Protein AF-A0A3D0NXT9-F1 (afdb_monomer)

Nearest PDB structures (foldseek):
  1kh2-assembly1_C  TM=9.654E-01  e=1.096E-12  Thermus thermophilus
  1kh1-assembly1_A  TM=9.609E-01  e=1.250E-12  Thermus thermophilus
  7k5z-assembly1_D  TM=9.742E-01  e=1.004E-10  Legionella pneumophila subsp. pneumophila str. Philadelphia 1
  7k5z-assembly1_A  TM=9.743E-01  e=1.393E-10  Legionella pneumophila subsp. pneumophila str. Philadelphia 1
  7k5z-assembly1_C  TM=9.680E-01  e=2.510E-10  Legionella pneumophila subsp. pneumophila str. Philadelphia 1

Sequence (107 aa):
LARPVIAKRQIEIAQKEGADAVAHGATGKGNDQVRFELTYYALQPDIKVIAPWRHWDFKGRADLMAYCEKHGIPVTASAEKPYSTDRNLMHISYEGGILEDPWAAPP

Foldseek 3Di:
DVLLVVLVVQLVVCVVVVHQADEDADAPVDPSVVSNVVSNCVVPVNRHYDHVNVPDPDPDDVSVVVVCVVVVNDDPDDPPDQWDWDDDPVDIDTDDHPNVDPPDDDD

Radius of gyration: 16.45 Å; Cα contacts (8 Å, |Δi|>4): 97; chains: 1; bounding box: 41×29×35 Å

Mean predicted aligned error: 4.39 Å

Structure (mmCIF, N/CA/C/O backbone):
data_AF-A0A3D0NXT9-F1
#
_entry.id   AF-A0A3D0NXT9-F1
#
loop_
_atom_site.group_PDB
_atom_site.id
_atom_site.type_symbol
_atom_site.label_atom_id
_atom_site.label_alt_id
_atom_site.label_comp_id
_atom_site.label_asym_id
_atom_site.label_entity_id
_atom_site.label_seq_id
_atom_site.pdbx_PDB_ins_code
_atom_site.Cartn_x
_atom_site.Cartn_y
_atom_site.Cartn_z
_atom_site.occupancy
_atom_site.B_iso_or_equiv
_atom_site.auth_seq_id
_atom_site.auth_comp_id
_atom_site.auth_asym_id
_atom_site.auth_atom_id
_atom_site.pdbx_PDB_model_num
ATOM 1 N N . LEU A 1 1 ? 8.811 -1.941 7.618 1.00 88.06 1 LEU 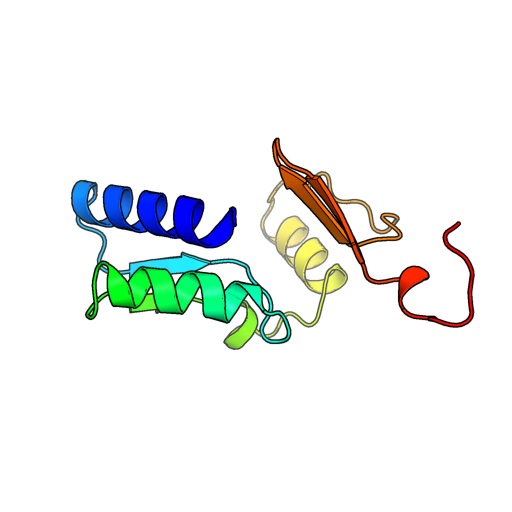A N 1
ATOM 2 C CA . LEU A 1 1 ? 8.712 -1.088 8.829 1.00 88.06 1 LEU A CA 1
ATOM 3 C C . LEU A 1 1 ? 7.741 0.081 8.661 1.00 88.06 1 LEU A C 1
ATOM 5 O O . LEU A 1 1 ? 6.913 0.268 9.536 1.00 88.06 1 LEU A O 1
ATOM 9 N N . ALA A 1 2 ? 7.784 0.835 7.556 1.00 96.19 2 ALA A N 1
ATOM 10 C CA . ALA A 1 2 ? 6.913 2.004 7.380 1.00 96.19 2 ALA A CA 1
ATOM 11 C C . ALA A 1 2 ? 5.405 1.680 7.300 1.00 96.19 2 ALA A C 1
ATOM 13 O O . ALA A 1 2 ? 4.590 2.436 7.817 1.00 96.19 2 ALA A O 1
ATOM 14 N N . ARG A 1 3 ? 5.024 0.548 6.688 1.00 97.62 3 ARG A N 1
ATOM 15 C CA . ARG A 1 3 ? 3.613 0.224 6.389 1.00 97.62 3 ARG A CA 1
ATOM 16 C C . ARG A 1 3 ? 2.724 0.159 7.640 1.00 97.62 3 ARG A C 1
ATOM 18 O O . ARG A 1 3 ? 1.720 0.861 7.641 1.00 97.62 3 ARG A O 1
ATOM 25 N N . PRO A 1 4 ? 3.101 -0.544 8.727 1.00 98.00 4 PRO A N 1
ATOM 26 C CA . PRO A 1 4 ? 2.333 -0.492 9.972 1.00 98.00 4 PRO A CA 1
ATOM 27 C C . PRO A 1 4 ? 2.181 0.916 10.569 1.00 98.00 4 PRO A C 1
ATOM 29 O O . PRO A 1 4 ? 1.139 1.236 11.130 1.00 98.00 4 PRO A O 1
ATOM 32 N N . VAL A 1 5 ? 3.187 1.787 10.420 1.00 98.00 5 VAL A N 1
ATOM 33 C CA . VAL A 1 5 ? 3.120 3.176 10.914 1.00 98.00 5 VAL A CA 1
ATOM 34 C C . VAL A 1 5 ? 2.112 3.995 10.105 1.00 98.00 5 VAL A C 1
ATOM 36 O O . VAL A 1 5 ? 1.289 4.703 10.684 1.00 98.00 5 VAL A O 1
ATOM 39 N N . ILE A 1 6 ? 2.134 3.861 8.774 1.00 98.25 6 ILE A N 1
ATOM 40 C CA . ILE A 1 6 ? 1.156 4.501 7.882 1.00 98.25 6 ILE A CA 1
ATOM 41 C C . ILE A 1 6 ? -0.249 3.971 8.189 1.00 98.25 6 ILE A C 1
ATOM 43 O O . ILE A 1 6 ? -1.172 4.759 8.382 1.00 98.25 6 ILE A O 1
ATOM 47 N N . ALA A 1 7 ? -0.394 2.649 8.302 1.00 98.50 7 ALA A N 1
ATOM 48 C CA . ALA A 1 7 ? -1.666 1.994 8.567 1.00 98.50 7 ALA A CA 1
ATOM 49 C C . ALA A 1 7 ? -2.286 2.455 9.892 1.00 98.50 7 ALA A C 1
ATOM 51 O O . ALA A 1 7 ? -3.456 2.831 9.936 1.00 98.50 7 ALA A O 1
ATOM 52 N N . LYS A 1 8 ? -1.475 2.509 10.958 1.00 98.62 8 LYS A N 1
ATOM 53 C CA . LYS A 1 8 ? -1.891 3.039 12.258 1.00 98.62 8 LYS A CA 1
ATOM 54 C C . LYS A 1 8 ? -2.422 4.459 12.134 1.00 98.62 8 LYS A C 1
ATOM 56 O O . LYS A 1 8 ? -3.499 4.755 12.641 1.00 98.62 8 LYS A O 1
ATOM 61 N N . ARG A 1 9 ? -1.698 5.328 11.423 1.00 98.56 9 ARG A N 1
ATOM 62 C CA . ARG A 1 9 ? -2.124 6.717 11.258 1.00 98.56 9 ARG A CA 1
ATOM 63 C C . ARG A 1 9 ? -3.423 6.840 10.459 1.00 98.56 9 ARG A C 1
ATOM 65 O O . ARG A 1 9 ? -4.241 7.693 10.783 1.00 98.56 9 ARG A O 1
ATOM 72 N N . GLN A 1 10 ? -3.629 5.998 9.449 1.00 98.44 10 GLN A N 1
ATOM 73 C CA . GLN A 1 10 ? -4.887 5.971 8.700 1.00 98.44 10 GLN A CA 1
ATOM 74 C C . GLN A 1 10 ? -6.070 5.560 9.582 1.00 98.44 10 GLN A C 1
ATOM 76 O O . GLN A 1 10 ? -7.102 6.213 9.507 1.00 98.44 10 GLN A O 1
ATOM 81 N N . ILE A 1 11 ? -5.913 4.556 10.453 1.00 98.62 11 ILE A N 1
ATOM 82 C CA . ILE A 1 11 ? -6.964 4.154 11.405 1.00 98.62 11 ILE A CA 1
ATOM 83 C C . ILE A 1 11 ? -7.259 5.268 12.412 1.00 98.62 11 ILE A C 1
ATOM 85 O O . ILE A 1 11 ? -8.418 5.608 12.624 1.00 98.62 11 ILE A O 1
ATOM 89 N N . GLU A 1 12 ? -6.226 5.901 12.978 1.00 98.69 12 GLU A N 1
ATOM 90 C CA . GLU A 1 12 ? -6.409 7.041 13.887 1.00 98.69 12 GLU A CA 1
ATOM 91 C C . GLU A 1 12 ? -7.196 8.189 13.240 1.00 98.69 12 GLU A C 1
ATOM 93 O O . GLU A 1 12 ? -7.967 8.865 13.917 1.00 98.69 12 GLU A O 1
ATOM 98 N N . ILE A 1 13 ? -6.976 8.450 11.947 1.00 98.56 13 ILE A N 1
ATOM 99 C CA . ILE A 1 13 ? -7.713 9.478 11.205 1.00 98.56 13 ILE A CA 1
ATOM 100 C C . ILE A 1 13 ? -9.131 8.992 10.900 1.00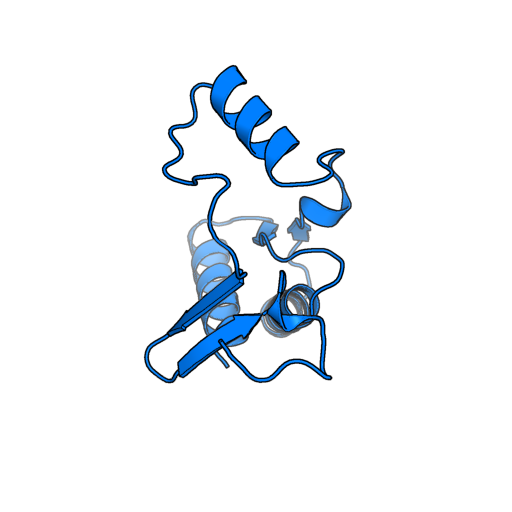 98.56 13 ILE A C 1
ATOM 102 O O . ILE A 1 13 ? -10.072 9.730 11.156 1.00 98.56 13 ILE A O 1
ATOM 106 N N . ALA A 1 14 ? -9.305 7.752 10.438 1.00 98.44 14 ALA A N 1
ATOM 107 C CA . ALA A 1 14 ? -10.623 7.180 10.167 1.00 98.44 14 ALA A CA 1
ATOM 108 C C . ALA A 1 14 ? -11.549 7.274 11.390 1.00 98.4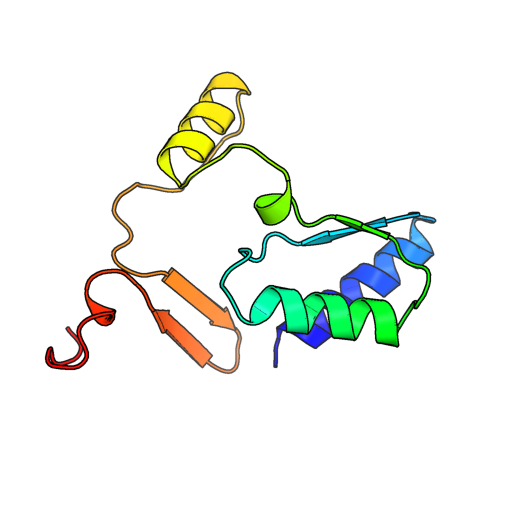4 14 ALA A C 1
ATOM 110 O O . ALA A 1 14 ? -12.688 7.710 11.268 1.00 98.44 14 ALA A O 1
ATOM 111 N N . GLN A 1 15 ? -11.036 6.973 12.584 1.00 98.06 15 GLN A N 1
ATOM 112 C CA . GLN A 1 15 ? -11.786 7.099 13.837 1.00 98.06 15 GLN A CA 1
ATOM 113 C C . GLN A 1 15 ? -12.172 8.548 14.160 1.00 98.06 15 GLN A C 1
ATOM 115 O O . GLN A 1 15 ? -13.274 8.792 14.642 1.00 98.06 15 GLN A O 1
ATOM 120 N N . LYS A 1 16 ? -11.285 9.514 13.890 1.00 98.50 16 LYS A N 1
ATOM 121 C CA . LYS A 1 16 ? -11.553 10.943 14.127 1.00 98.50 16 LYS A CA 1
ATOM 122 C C . LYS A 1 16 ? -12.588 11.514 13.169 1.00 98.50 16 LYS A C 1
ATOM 124 O O . LYS A 1 16 ? -13.406 12.323 13.586 1.00 98.50 16 LYS A O 1
ATOM 129 N N . GLU A 1 17 ? -12.540 11.085 11.915 1.00 98.31 17 GLU A N 1
ATOM 130 C CA . GLU A 1 17 ? -13.456 11.533 10.865 1.00 98.31 17 GLU A CA 1
ATOM 131 C C . GLU A 1 17 ? -14.780 10.749 10.865 1.00 98.31 17 GLU A C 1
ATOM 133 O O . GLU A 1 17 ? -15.686 11.071 10.101 1.00 98.31 17 GLU A O 1
ATOM 138 N N . GLY A 1 18 ? -14.909 9.707 11.697 1.00 97.62 18 GLY A N 1
ATOM 139 C CA . GLY A 1 18 ? -16.075 8.821 11.693 1.00 97.62 18 GLY A CA 1
ATOM 140 C C . GLY A 1 18 ? -16.206 7.999 10.407 1.00 97.62 18 GLY A C 1
ATOM 141 O O . GLY A 1 18 ? -17.318 7.662 10.006 1.00 97.62 18 GLY A O 1
ATOM 142 N N . ALA A 1 19 ? -15.088 7.699 9.744 1.00 98.12 19 ALA A N 1
ATOM 143 C CA . ALA A 1 19 ? -15.065 6.913 8.520 1.00 98.12 19 ALA A CA 1
ATOM 144 C C . ALA A 1 19 ? -15.357 5.430 8.796 1.00 98.12 19 ALA A C 1
ATOM 146 O O . ALA A 1 19 ? -14.854 4.829 9.747 1.00 98.12 19 ALA A O 1
ATOM 147 N N . ASP A 1 20 ? -16.134 4.826 7.906 1.00 97.94 20 ASP A N 1
ATOM 148 C CA . ASP A 1 20 ? -16.538 3.419 7.907 1.00 97.94 20 ASP A CA 1
ATOM 149 C C . ASP A 1 20 ? -15.548 2.508 7.159 1.00 97.94 20 ASP A C 1
ATOM 151 O O . ASP A 1 20 ? -15.603 1.280 7.278 1.00 97.94 20 ASP A O 1
ATOM 155 N N . ALA A 1 21 ? -14.623 3.099 6.399 1.00 98.19 21 ALA A N 1
ATOM 156 C CA . ALA A 1 21 ? -13.639 2.377 5.607 1.00 98.19 21 ALA A CA 1
ATOM 157 C C . ALA A 1 21 ? -12.279 3.087 5.529 1.00 98.19 21 ALA A C 1
ATOM 159 O O . ALA A 1 21 ? -12.173 4.310 5.621 1.00 98.19 21 ALA A O 1
ATOM 160 N N . VAL A 1 22 ? -11.234 2.303 5.259 1.00 98.25 22 VAL A N 1
ATOM 161 C CA . VAL A 1 22 ? -9.905 2.783 4.850 1.00 98.25 22 VAL A CA 1
ATOM 162 C C . VAL A 1 22 ? -9.522 2.195 3.496 1.00 98.25 22 VAL A C 1
ATOM 164 O O . VAL A 1 22 ? -9.950 1.098 3.137 1.00 98.25 22 VAL A O 1
ATOM 167 N N . ALA A 1 23 ? -8.691 2.910 2.735 1.00 97.88 23 ALA A N 1
ATOM 168 C CA . ALA A 1 23 ? -8.203 2.447 1.440 1.00 97.88 23 AL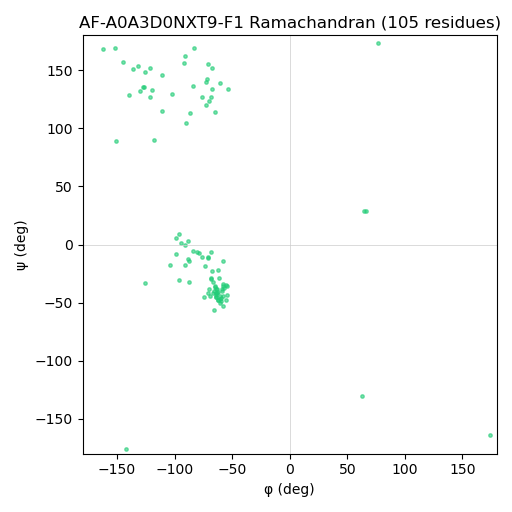A A CA 1
ATOM 169 C C . ALA A 1 23 ? -6.671 2.465 1.352 1.00 97.88 23 ALA A C 1
ATOM 171 O O . ALA A 1 23 ? -6.012 3.339 1.924 1.00 97.88 23 ALA A O 1
ATOM 172 N N . HIS A 1 24 ? -6.102 1.527 0.588 1.00 97.31 24 HIS A N 1
ATOM 173 C CA . HIS A 1 24 ? -4.676 1.514 0.253 1.00 97.31 24 HIS A CA 1
ATOM 174 C C . HIS A 1 24 ? -4.430 1.204 -1.228 1.00 97.31 24 HIS A C 1
ATOM 176 O O . HIS A 1 24 ? -5.177 0.473 -1.874 1.00 97.31 24 HIS A O 1
ATOM 182 N N . GLY A 1 25 ? -3.326 1.736 -1.759 1.00 94.56 25 GLY A N 1
ATOM 183 C CA . GLY A 1 25 ? -2.916 1.574 -3.159 1.00 94.56 25 GLY A CA 1
ATOM 184 C C . GLY A 1 25 ? -1.907 0.451 -3.421 1.00 94.56 25 GLY A C 1
ATOM 185 O O . GLY A 1 25 ? -1.363 0.393 -4.519 1.00 94.56 25 GLY A O 1
ATOM 186 N N . ALA A 1 26 ? -1.604 -0.406 -2.438 1.00 93.94 26 ALA A N 1
ATOM 187 C CA . ALA A 1 26 ? -0.717 -1.555 -2.653 1.00 93.94 26 ALA A CA 1
ATOM 188 C C . ALA A 1 26 ? -1.284 -2.522 -3.711 1.00 93.94 26 ALA A C 1
ATOM 190 O O . ALA A 1 26 ? -2.487 -2.789 -3.733 1.00 93.94 26 ALA A O 1
ATOM 191 N N . THR A 1 27 ? -0.416 -3.045 -4.580 1.00 89.31 27 THR A N 1
ATOM 192 C CA . THR A 1 27 ? -0.806 -3.979 -5.644 1.00 89.31 27 THR A CA 1
ATOM 193 C C . THR A 1 27 ? -1.183 -5.348 -5.073 1.00 89.31 27 THR A C 1
ATOM 195 O O . THR A 1 27 ? -0.678 -5.761 -4.028 1.00 89.31 27 THR A O 1
ATOM 198 N N . GLY A 1 28 ? -2.015 -6.100 -5.803 1.00 84.00 28 GLY A N 1
ATOM 199 C CA . GLY A 1 28 ? -2.454 -7.444 -5.403 1.00 84.00 28 GLY A CA 1
ATOM 200 C C . GLY A 1 28 ? -1.363 -8.525 -5.408 1.00 84.00 28 GLY A C 1
ATOM 201 O O . GLY A 1 28 ? -1.614 -9.638 -4.957 1.00 84.00 28 GLY A O 1
ATOM 202 N N . LYS A 1 29 ? -0.153 -8.220 -5.894 1.00 83.62 29 LYS A N 1
ATOM 203 C CA . LYS A 1 29 ? 0.982 -9.162 -5.951 1.00 83.62 29 LYS A CA 1
ATOM 204 C C . LYS A 1 29 ? 2.041 -8.903 -4.874 1.00 83.62 29 LYS A C 1
ATOM 206 O O . LYS A 1 29 ? 2.873 -9.766 -4.624 1.00 83.62 29 LYS A O 1
ATOM 211 N N . GLY A 1 30 ? 2.038 -7.718 -4.261 1.00 84.38 30 GLY A N 1
ATOM 212 C CA . GLY A 1 30 ? 3.083 -7.290 -3.334 1.00 84.38 30 GLY A CA 1
ATOM 213 C C . GLY A 1 30 ? 2.797 -7.641 -1.875 1.00 84.38 30 GLY A C 1
ATOM 214 O O . GLY A 1 30 ? 1.653 -7.843 -1.468 1.00 84.38 30 GLY A O 1
ATOM 215 N N . ASN A 1 31 ? 3.851 -7.621 -1.057 1.00 94.31 31 ASN A N 1
ATOM 216 C CA . ASN A 1 31 ? 3.768 -7.843 0.393 1.00 94.31 31 ASN A CA 1
ATOM 217 C C . ASN A 1 31 ? 3.036 -6.714 1.141 1.00 94.31 31 ASN A C 1
ATOM 219 O O . ASN A 1 31 ? 2.555 -6.904 2.258 1.00 94.31 31 ASN A O 1
ATOM 223 N N . ASP A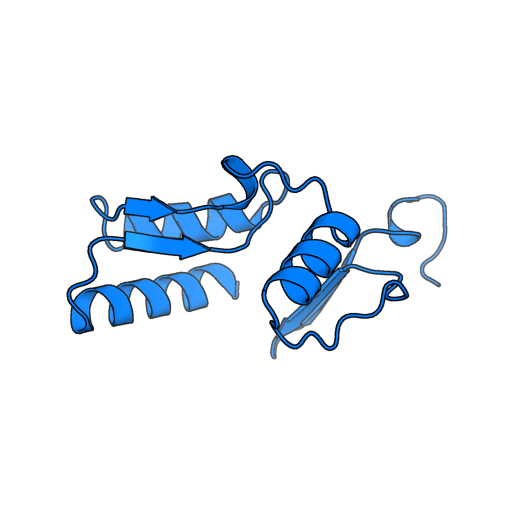 1 32 ? 2.978 -5.519 0.554 1.00 96.06 32 ASP A N 1
ATOM 224 C CA . ASP A 1 32 ? 2.460 -4.335 1.233 1.00 96.06 32 ASP A CA 1
ATOM 225 C C . ASP A 1 32 ? 0.967 -4.405 1.537 1.00 96.06 32 ASP A C 1
ATOM 227 O O . ASP A 1 32 ? 0.568 -3.921 2.592 1.00 96.06 32 ASP A O 1
ATOM 231 N N . GLN A 1 33 ? 0.163 -5.067 0.698 1.00 95.88 33 GLN A N 1
ATOM 232 C CA . GLN A 1 33 ? -1.265 -5.262 0.980 1.00 95.88 33 GLN A CA 1
ATOM 233 C C . GLN A 1 33 ? -1.470 -6.001 2.313 1.00 95.88 33 GLN A C 1
ATOM 235 O O . GLN A 1 33 ? -2.223 -5.548 3.167 1.00 95.88 33 GLN A O 1
ATOM 240 N N . VAL A 1 34 ? -0.691 -7.065 2.552 1.00 96.88 34 VAL A N 1
ATOM 241 C CA . VAL A 1 34 ? -0.773 -7.868 3.778 1.00 96.88 34 VAL A CA 1
ATOM 242 C C . VAL A 1 34 ? -0.336 -7.038 4.978 1.00 96.88 34 VAL A C 1
ATOM 244 O O . VAL A 1 34 ? -0.974 -7.073 6.024 1.00 96.88 34 VAL A O 1
ATOM 247 N N . ARG A 1 35 ? 0.735 -6.249 4.830 1.00 98.06 35 ARG A N 1
ATOM 248 C CA . ARG A 1 35 ? 1.252 -5.392 5.908 1.00 98.06 35 ARG A CA 1
ATOM 249 C C . ARG A 1 35 ? 0.238 -4.322 6.317 1.00 98.06 35 ARG A C 1
ATOM 251 O O . ARG A 1 35 ? 0.101 -4.065 7.512 1.00 98.06 35 ARG A O 1
ATOM 258 N N . PHE A 1 36 ? -0.442 -3.703 5.351 1.00 98.31 36 PHE A N 1
ATOM 259 C CA . PHE A 1 36 ? -1.496 -2.723 5.615 1.00 98.31 36 PHE A CA 1
ATOM 260 C C . PHE A 1 36 ? -2.694 -3.382 6.291 1.00 98.31 36 PHE A C 1
ATOM 262 O O . PHE A 1 36 ? -3.043 -3.001 7.404 1.00 98.31 36 PHE A O 1
ATOM 269 N N . GLU A 1 37 ? -3.263 -4.407 5.664 1.00 97.62 37 GLU A N 1
ATOM 270 C CA . GLU A 1 37 ? -4.494 -5.051 6.122 1.00 97.62 37 GLU A CA 1
ATOM 271 C C . GLU A 1 37 ? -4.351 -5.727 7.476 1.00 97.62 37 GLU A C 1
ATOM 273 O O . GLU A 1 37 ? -5.188 -5.512 8.348 1.00 97.62 37 GLU A O 1
ATOM 278 N N . LEU A 1 38 ? -3.256 -6.454 7.711 1.00 98.19 38 LEU A N 1
ATOM 279 C CA . LEU A 1 38 ? -3.003 -7.051 9.020 1.00 98.19 38 LEU A CA 1
ATOM 280 C C . LEU A 1 38 ? -2.934 -5.978 10.112 1.00 98.19 38 LEU A C 1
ATOM 282 O O . LEU A 1 38 ? -3.444 -6.184 11.208 1.00 98.19 38 LEU A O 1
ATOM 286 N N . THR A 1 39 ? -2.341 -4.819 9.811 1.00 98.44 39 THR A N 1
ATOM 287 C CA . THR A 1 39 ? -2.283 -3.710 10.770 1.00 98.44 39 THR A CA 1
ATOM 288 C C . THR A 1 39 ? -3.650 -3.058 10.969 1.00 98.44 39 THR A C 1
ATOM 290 O O . THR A 1 39 ? -4.004 -2.753 12.104 1.00 98.44 39 THR A O 1
ATOM 293 N N . TYR A 1 40 ? -4.427 -2.853 9.902 1.00 98.62 40 TYR A N 1
ATOM 294 C CA . TYR A 1 40 ? -5.784 -2.314 10.007 1.00 98.62 40 TYR A CA 1
ATOM 295 C C . TYR A 1 40 ? -6.657 -3.195 10.891 1.00 98.62 40 TYR A C 1
ATOM 297 O O . TYR A 1 40 ? -7.193 -2.702 11.877 1.00 98.62 40 TYR A O 1
ATOM 305 N N . TYR A 1 41 ? -6.720 -4.497 10.605 1.00 98.50 41 TYR A N 1
ATOM 306 C CA . TYR A 1 41 ? -7.548 -5.430 11.367 1.00 98.50 41 TYR A CA 1
ATOM 307 C C . TYR A 1 41 ? -7.038 -5.641 12.796 1.00 98.50 41 TYR A C 1
ATOM 309 O O . TYR A 1 41 ? -7.836 -5.870 13.697 1.00 98.50 41 TYR A O 1
ATOM 317 N N . ALA A 1 42 ? -5.730 -5.509 13.045 1.00 98.44 42 ALA A N 1
ATOM 318 C CA . ALA A 1 42 ? -5.197 -5.533 14.407 1.00 98.44 42 ALA A CA 1
ATOM 319 C C . ALA A 1 42 ? -5.610 -4.304 15.241 1.00 98.44 42 ALA A C 1
ATOM 321 O O . ALA A 1 42 ? -5.701 -4.404 16.462 1.00 98.44 42 ALA A O 1
ATOM 322 N N . LEU A 1 43 ? -5.832 -3.147 14.608 1.00 98.31 43 LEU A N 1
ATOM 323 C CA . LEU A 1 43 ? -6.190 -1.897 15.292 1.00 98.31 43 LEU A CA 1
ATOM 324 C C . LEU A 1 43 ? -7.701 -1.638 15.327 1.00 98.31 43 LEU A C 1
ATOM 326 O O . LEU A 1 43 ? -8.188 -1.010 16.263 1.00 98.31 43 LEU A O 1
ATOM 330 N N . GLN A 1 44 ? -8.432 -2.100 14.314 1.00 98.06 44 GLN A N 1
ATOM 331 C CA . GLN A 1 44 ? -9.882 -1.994 14.202 1.00 98.06 44 GLN A CA 1
ATOM 332 C C . GLN A 1 44 ? -10.412 -3.181 13.374 1.00 98.06 44 GLN A C 1
ATOM 334 O O . GLN A 1 44 ? -10.511 -3.072 12.154 1.00 98.06 44 GLN A O 1
ATOM 339 N N . PRO A 1 45 ? -10.744 -4.318 14.013 1.00 97.62 45 PRO A N 1
ATOM 340 C CA . PRO A 1 45 ? -11.120 -5.556 13.319 1.00 97.62 45 PRO A CA 1
ATOM 341 C C . PRO A 1 45 ? -12.284 -5.412 12.333 1.00 97.62 45 PRO A C 1
ATOM 343 O O . PRO A 1 45 ? -12.269 -6.041 11.279 1.00 97.62 45 PRO A O 1
ATOM 346 N N . ASP A 1 46 ? -13.251 -4.549 12.650 1.00 97.25 46 ASP A N 1
ATOM 347 C CA . ASP A 1 46 ? -14.471 -4.363 11.856 1.00 97.25 46 ASP A CA 1
ATOM 348 C C . ASP A 1 46 ? -14.329 -3.309 10.742 1.00 97.25 46 ASP A C 1
ATOM 350 O O . ASP A 1 46 ? -15.305 -2.993 10.059 1.00 97.25 46 ASP A O 1
ATOM 354 N N . ILE A 1 47 ? -13.140 -2.717 10.553 1.00 98.12 47 ILE A N 1
ATOM 355 C CA . ILE A 1 47 ? -12.942 -1.698 9.515 1.00 98.12 47 ILE A CA 1
ATOM 356 C C . ILE A 1 47 ? -13.063 -2.318 8.122 1.00 98.12 47 ILE A C 1
ATOM 358 O O . ILE A 1 47 ? -12.447 -3.338 7.806 1.00 98.12 47 ILE A O 1
ATOM 362 N N . LYS A 1 48 ? -13.810 -1.664 7.232 1.00 98.12 48 LYS A N 1
ATOM 363 C CA . LYS A 1 48 ? -13.847 -2.063 5.827 1.00 98.12 48 LYS A CA 1
ATOM 364 C C . LYS A 1 48 ? -12.568 -1.608 5.126 1.00 98.12 48 LYS A C 1
ATOM 366 O O . LYS A 1 48 ? -12.239 -0.423 5.137 1.00 98.12 48 LYS A O 1
ATOM 371 N N . VAL A 1 49 ? -11.871 -2.528 4.460 1.00 97.75 49 VAL A N 1
ATOM 372 C CA . VAL A 1 49 ? -10.697 -2.190 3.643 1.00 97.75 49 VAL A CA 1
ATOM 373 C C . VAL A 1 49 ? -11.055 -2.179 2.160 1.00 97.75 49 VAL A C 1
ATOM 375 O O . VAL A 1 49 ? -11.623 -3.134 1.633 1.00 97.75 49 VAL A O 1
ATOM 378 N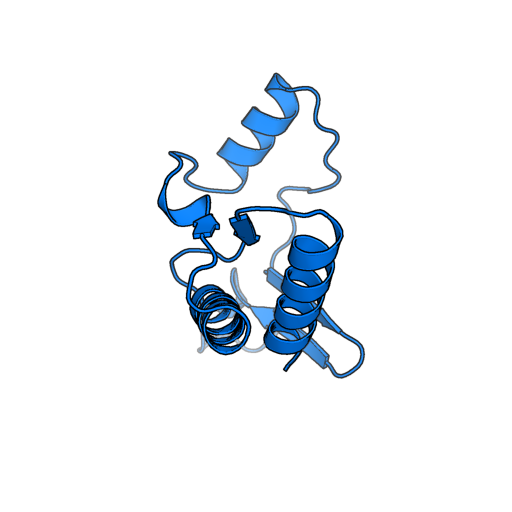 N . ILE A 1 50 ? -10.686 -1.100 1.471 1.00 97.31 50 ILE A N 1
ATOM 379 C CA . ILE A 1 50 ? -10.848 -0.938 0.025 1.00 97.31 50 ILE A CA 1
ATOM 380 C C . ILE A 1 50 ? -9.464 -0.958 -0.635 1.00 97.31 50 ILE A C 1
ATOM 382 O O . ILE A 1 50 ? -8.651 -0.054 -0.442 1.00 97.31 50 ILE A O 1
ATOM 386 N N . ALA A 1 51 ? -9.203 -1.975 -1.456 1.00 96.00 51 ALA A N 1
ATOM 387 C CA . ALA A 1 51 ? -7.958 -2.115 -2.213 1.00 96.00 51 ALA A CA 1
ATOM 388 C C . ALA A 1 51 ? -8.261 -2.100 -3.724 1.00 96.00 51 ALA A C 1
ATOM 390 O O . ALA A 1 51 ? -8.502 -3.161 -4.303 1.00 96.00 51 ALA A O 1
ATOM 391 N N . PRO A 1 52 ? -8.267 -0.926 -4.392 1.00 93.75 52 PRO A N 1
ATOM 392 C CA . PRO A 1 52 ? -8.730 -0.797 -5.779 1.00 93.75 52 PRO A CA 1
ATOM 393 C C . PRO A 1 52 ? -8.030 -1.739 -6.764 1.00 93.75 52 PRO A C 1
ATOM 395 O O . PRO A 1 52 ? -8.688 -2.309 -7.628 1.00 93.75 52 PRO A O 1
ATOM 398 N N . TRP A 1 53 ? -6.734 -2.003 -6.560 1.00 91.69 53 TRP A N 1
ATOM 399 C CA . TRP A 1 53 ? -5.940 -2.943 -7.361 1.00 91.69 53 TRP A CA 1
ATOM 400 C C . TRP A 1 53 ? -6.465 -4.383 -7.406 1.00 91.69 53 TRP A C 1
ATOM 402 O O . TRP A 1 53 ? -5.996 -5.155 -8.239 1.00 91.69 53 TRP A O 1
ATOM 412 N N . ARG A 1 54 ? -7.402 -4.759 -6.528 1.00 89.62 54 ARG A N 1
ATOM 413 C CA . ARG A 1 54 ? -8.071 -6.069 -6.546 1.00 89.62 54 ARG A CA 1
ATOM 414 C C . ARG A 1 54 ? -9.449 -6.059 -7.208 1.00 89.62 54 ARG A C 1
ATOM 416 O O . ARG A 1 54 ? -10.028 -7.127 -7.370 1.00 89.62 54 ARG A O 1
ATOM 423 N N . HIS A 1 55 ? -9.988 -4.889 -7.543 1.00 88.19 55 HIS A N 1
ATOM 424 C CA . HIS A 1 55 ? -11.385 -4.743 -7.959 1.00 88.19 55 HIS A CA 1
ATOM 425 C C . HIS A 1 55 ? -11.561 -4.052 -9.306 1.00 88.19 55 HIS A C 1
ATOM 427 O O . HIS A 1 55 ? -12.521 -4.349 -10.005 1.00 88.19 55 HIS A O 1
ATOM 433 N N . TRP A 1 56 ? -10.686 -3.108 -9.650 1.00 90.81 56 TRP A N 1
ATOM 434 C CA . TRP A 1 56 ? -10.816 -2.351 -10.890 1.00 90.81 56 TRP A CA 1
ATOM 435 C C . TRP A 1 56 ? -10.232 -3.087 -12.102 1.00 90.81 56 TRP A C 1
ATOM 437 O O . TRP A 1 56 ? -9.493 -4.062 -11.965 1.00 90.81 56 TRP A O 1
ATOM 447 N N . ASP A 1 57 ? -10.512 -2.565 -13.295 1.00 90.44 57 ASP A N 1
ATOM 448 C CA . ASP A 1 57 ? -10.077 -3.157 -14.565 1.00 90.44 57 ASP A CA 1
ATOM 449 C C . ASP A 1 57 ? -8.714 -2.642 -15.063 1.00 90.44 57 ASP A C 1
ATOM 451 O O . ASP A 1 57 ? -8.242 -3.064 -16.122 1.00 90.44 57 ASP A O 1
ATOM 455 N N . PHE A 1 58 ? -8.062 -1.728 -14.330 1.00 91.06 58 PHE A N 1
ATOM 456 C CA . PHE A 1 58 ? -6.779 -1.164 -14.757 1.00 91.06 58 PHE A CA 1
ATOM 457 C C . PHE A 1 58 ? -5.661 -2.206 -14.678 1.00 91.06 58 PHE A C 1
ATOM 459 O O . PHE A 1 58 ? -5.359 -2.756 -13.616 1.00 91.06 58 PHE A O 1
ATOM 466 N N . LYS A 1 59 ? -4.992 -2.429 -15.810 1.00 86.12 59 LYS A N 1
ATOM 467 C CA . LYS A 1 59 ? -3.932 -3.430 -15.982 1.00 86.12 59 LYS A CA 1
ATOM 468 C C . LYS A 1 59 ? -2.542 -2.881 -15.691 1.00 86.12 59 LYS A C 1
ATOM 470 O O . LYS A 1 59 ? -1.612 -3.657 -15.479 1.00 86.12 59 LYS A O 1
ATOM 475 N N . GLY A 1 60 ? -2.371 -1.561 -15.676 1.00 83.06 60 GLY A N 1
ATOM 476 C CA . GLY A 1 60 ? -1.071 -0.954 -15.417 1.00 83.06 60 GLY A CA 1
ATOM 477 C C . GLY A 1 60 ? -1.038 0.559 -15.580 1.00 83.06 60 GLY A C 1
ATOM 478 O O . GLY A 1 60 ? -2.064 1.233 -15.606 1.00 83.06 60 GLY A O 1
ATOM 479 N N . ARG A 1 61 ? 0.182 1.096 -15.690 1.00 81.81 61 ARG A N 1
ATOM 480 C CA . ARG A 1 61 ? 0.441 2.543 -15.733 1.00 81.81 61 ARG A CA 1
ATOM 481 C C . ARG A 1 61 ? -0.263 3.240 -16.901 1.00 81.81 61 ARG A C 1
ATOM 483 O O . ARG A 1 61 ? -0.776 4.328 -16.693 1.00 81.81 61 ARG A O 1
ATOM 490 N N . ALA A 1 62 ? -0.306 2.630 -18.087 1.00 84.69 62 ALA A N 1
ATOM 491 C CA . ALA A 1 62 ? -0.943 3.230 -19.262 1.00 84.69 62 ALA A CA 1
ATOM 492 C C . ALA A 1 62 ? -2.440 3.504 -19.032 1.00 84.69 62 ALA A C 1
ATOM 494 O O . ALA A 1 62 ? -2.894 4.624 -19.251 1.00 84.69 62 ALA A O 1
ATOM 495 N N . ASP A 1 63 ? -3.170 2.523 -18.495 1.00 90.56 63 ASP A N 1
ATOM 496 C CA . ASP A 1 63 ? -4.595 2.667 -18.184 1.00 90.56 63 ASP A CA 1
ATOM 497 C C . ASP A 1 63 ? -4.837 3.764 -17.139 1.00 90.56 63 ASP A C 1
ATOM 499 O O . ASP A 1 63 ? -5.757 4.567 -17.276 1.00 90.56 63 ASP A O 1
ATOM 503 N N . LEU A 1 64 ? -3.973 3.842 -16.119 1.00 89.88 64 LEU A N 1
ATOM 504 C CA . LEU A 1 64 ? -4.047 4.880 -15.089 1.00 89.88 64 LEU A CA 1
ATOM 505 C C . LEU A 1 64 ? -3.767 6.278 -15.650 1.00 89.88 64 LEU A C 1
ATOM 507 O O . LEU A 1 64 ? -4.451 7.224 -15.274 1.00 89.88 64 LEU A O 1
ATOM 511 N N . MET A 1 65 ? -2.802 6.417 -16.565 1.00 88.12 65 MET A N 1
ATOM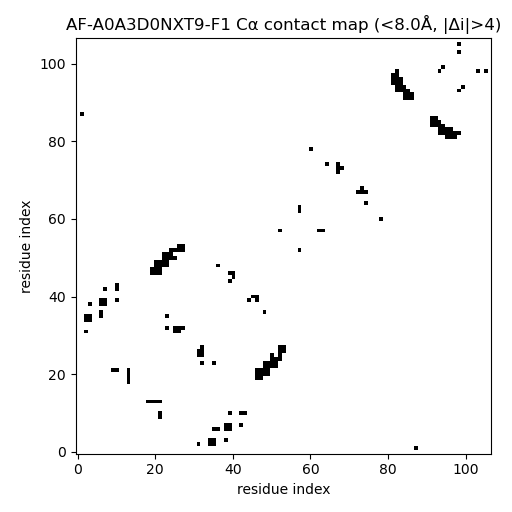 512 C CA . MET A 1 65 ? -2.517 7.693 -17.233 1.00 88.12 65 MET A CA 1
ATOM 513 C C . MET A 1 65 ? -3.704 8.143 -18.091 1.00 88.12 65 MET A C 1
ATOM 515 O O . MET A 1 65 ? -4.123 9.291 -17.979 1.00 88.12 65 MET A O 1
ATOM 519 N N . ALA A 1 66 ? -4.293 7.231 -18.871 1.00 91.38 66 ALA A N 1
ATOM 520 C CA . ALA A 1 66 ? -5.485 7.513 -19.670 1.00 91.38 66 ALA A CA 1
ATOM 521 C C . ALA A 1 66 ? -6.696 7.878 -18.793 1.00 91.38 66 ALA A C 1
ATOM 523 O O . ALA A 1 66 ? -7.460 8.784 -19.124 1.00 91.38 66 ALA A O 1
ATOM 524 N N . TYR A 1 67 ? -6.862 7.210 -17.646 1.00 93.06 67 TYR A N 1
ATOM 525 C CA . TYR A 1 67 ? -7.881 7.568 -16.661 1.00 93.06 67 TYR A CA 1
ATOM 526 C C . TYR A 1 67 ? -7.649 8.978 -16.105 1.00 93.06 67 TYR A C 1
ATOM 528 O O . TYR A 1 67 ? -8.573 9.789 -16.073 1.00 93.06 67 TYR A O 1
ATOM 536 N N . CYS A 1 68 ? -6.417 9.302 -15.709 1.00 93.12 68 CYS A N 1
ATOM 537 C CA . CYS A 1 68 ? -6.075 10.631 -15.216 1.00 93.12 68 CYS A CA 1
ATOM 538 C C . CYS A 1 68 ? -6.323 11.720 -16.268 1.00 93.12 68 CYS A C 1
ATOM 540 O O . CYS A 1 68 ? -6.935 12.731 -15.937 1.00 93.12 68 CYS A O 1
ATOM 542 N N . GLU A 1 69 ? -5.938 11.496 -17.526 1.00 92.25 69 GLU A N 1
ATOM 54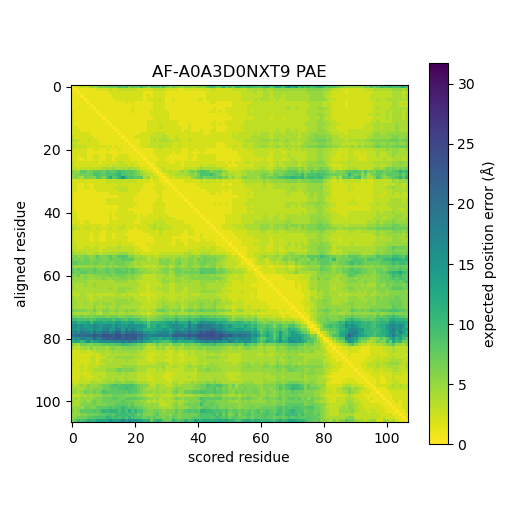3 C CA . GLU A 1 69 ? -6.196 12.423 -18.636 1.00 92.25 69 GLU A CA 1
ATOM 544 C C . GLU A 1 69 ? -7.698 12.637 -18.855 1.00 92.25 69 GLU A C 1
ATOM 546 O O . GLU A 1 69 ? -8.175 13.773 -18.837 1.00 92.25 69 GLU A O 1
ATOM 551 N N . LYS A 1 70 ? -8.470 11.548 -18.957 1.00 95.94 70 LYS A N 1
ATOM 552 C CA . LYS A 1 70 ? -9.928 11.594 -19.138 1.00 95.94 70 LYS A CA 1
ATOM 553 C C . LYS A 1 70 ? -10.642 12.359 -18.020 1.00 95.94 70 LYS A C 1
ATOM 555 O O . LYS A 1 70 ? -11.652 13.010 -18.276 1.00 95.94 70 LYS A O 1
ATOM 560 N N . HIS A 1 71 ? -10.150 12.253 -16.788 1.00 96.31 71 HIS A N 1
ATOM 561 C CA . HIS A 1 71 ? -10.760 12.866 -15.606 1.00 96.31 71 HIS A CA 1
ATOM 562 C C . HIS A 1 71 ? -10.102 14.187 -15.179 1.00 96.31 71 HIS A C 1
ATOM 564 O O . HIS A 1 71 ? -10.475 14.736 -14.144 1.00 96.31 71 HIS A O 1
ATOM 570 N N . GLY A 1 72 ? -9.143 14.713 -15.950 1.00 94.56 72 GLY A N 1
ATOM 571 C CA . GLY A 1 72 ? -8.457 15.969 -15.633 1.00 94.56 72 GLY A CA 1
ATOM 572 C C . GLY A 1 72 ? -7.630 15.920 -14.342 1.00 94.56 72 GLY A C 1
ATOM 573 O O . GLY A 1 72 ? -7.476 16.940 -13.674 1.00 94.56 72 GLY A O 1
ATOM 574 N N . ILE A 1 73 ? -7.116 14.746 -13.963 1.00 93.81 73 ILE A N 1
ATOM 575 C CA . ILE A 1 73 ? -6.273 14.557 -12.777 1.00 93.81 73 ILE A CA 1
ATOM 576 C C . ILE A 1 73 ? -4.816 14.841 -13.171 1.00 93.81 73 ILE A C 1
ATOM 578 O O . ILE A 1 73 ? -4.239 14.074 -13.947 1.00 93.81 73 ILE A O 1
ATOM 582 N N . PRO A 1 74 ? -4.183 15.905 -12.646 1.00 90.06 74 PRO A N 1
ATOM 583 C CA . PRO A 1 74 ? -2.803 16.223 -12.987 1.00 90.06 74 PRO A CA 1
ATOM 584 C C . PRO A 1 74 ? -1.851 15.164 -12.420 1.00 90.06 74 PRO A C 1
ATOM 586 O O . PRO A 1 74 ? -1.854 14.884 -11.221 1.00 90.06 74 PRO A O 1
ATOM 589 N N . VAL A 1 75 ? -1.002 14.595 -13.278 1.00 84.62 75 VAL A N 1
ATOM 590 C CA . VAL A 1 75 ? 0.010 13.597 -12.902 1.00 84.62 75 VAL A CA 1
ATOM 591 C C . VAL A 1 75 ? 1.391 14.013 -13.399 1.00 84.62 75 VAL A C 1
ATOM 593 O O . VAL A 1 75 ? 1.558 14.437 -14.536 1.00 84.62 75 VAL A O 1
ATOM 596 N N . THR A 1 76 ? 2.402 13.874 -12.541 1.00 76.69 76 THR A N 1
ATOM 597 C CA . THR A 1 76 ? 3.819 14.126 -12.874 1.00 76.69 76 THR A CA 1
ATOM 598 C C . THR A 1 76 ? 4.561 12.853 -13.288 1.00 76.69 76 THR A C 1
ATOM 600 O O . THR A 1 76 ? 5.768 12.875 -13.527 1.00 76.69 76 THR A O 1
ATOM 603 N N . ALA A 1 77 ? 3.863 11.716 -13.325 1.00 67.06 77 ALA A N 1
ATOM 604 C CA . ALA A 1 77 ? 4.451 10.427 -13.643 1.00 67.06 77 ALA A CA 1
ATOM 605 C C . ALA A 1 77 ? 4.789 10.346 -15.139 1.00 67.06 77 ALA A C 1
ATOM 607 O O . ALA A 1 77 ? 3.903 10.422 -15.984 1.00 67.06 77 ALA A O 1
ATOM 608 N N . SER A 1 78 ? 6.067 10.146 -15.461 1.00 65.69 78 SER A N 1
ATOM 609 C CA . SER A 1 78 ? 6.509 9.781 -16.807 1.00 65.69 78 SER A CA 1
ATOM 610 C C . SER A 1 78 ? 6.589 8.258 -16.957 1.00 65.69 78 SER A C 1
ATOM 612 O O . SER A 1 78 ? 6.739 7.516 -15.979 1.00 65.69 78 SER A O 1
ATOM 614 N N . ALA A 1 79 ? 6.496 7.773 -18.197 1.00 59.75 79 ALA A N 1
ATOM 615 C CA . ALA A 1 79 ? 6.660 6.352 -18.509 1.00 59.75 79 ALA A CA 1
ATOM 616 C C . ALA A 1 79 ? 8.067 5.822 -18.156 1.00 59.75 79 ALA A C 1
ATOM 618 O O . ALA A 1 79 ? 8.224 4.629 -17.914 1.00 59.75 79 ALA A O 1
ATOM 619 N N . GLU A 1 80 ? 9.055 6.714 -18.070 1.00 61.25 80 GLU A N 1
ATOM 620 C CA . GLU A 1 80 ? 10.489 6.416 -18.087 1.00 61.25 80 GLU A CA 1
ATOM 621 C C . GLU A 1 80 ? 11.103 5.891 -16.790 1.00 61.25 80 GLU A C 1
ATOM 623 O O . GLU A 1 80 ? 12.271 5.522 -16.818 1.00 61.25 80 GLU A O 1
ATOM 628 N N . LYS A 1 81 ? 10.400 5.848 -15.649 1.00 64.50 81 LYS A N 1
ATOM 629 C CA . LYS A 1 81 ? 11.048 5.351 -14.421 1.00 64.50 81 LYS A CA 1
ATOM 630 C C . LYS A 1 81 ? 11.414 3.865 -14.580 1.00 64.50 81 LYS A C 1
ATOM 632 O O . LYS A 1 81 ? 10.485 3.053 -14.640 1.00 64.50 81 LYS A O 1
ATOM 637 N N . PRO A 1 82 ? 12.717 3.509 -14.592 1.00 71.00 82 PRO A N 1
ATOM 638 C CA . PRO A 1 82 ? 13.160 2.143 -14.872 1.00 71.00 82 PRO A CA 1
ATOM 639 C C . PRO A 1 82 ? 12.898 1.186 -13.703 1.00 71.00 82 PRO A C 1
ATOM 641 O O . PRO A 1 82 ? 12.847 -0.021 -13.914 1.00 71.00 82 PRO A O 1
ATOM 644 N N . TYR A 1 83 ? 12.683 1.722 -12.496 1.00 83.88 83 TYR A N 1
ATOM 645 C CA . TYR A 1 83 ? 12.459 0.961 -11.266 1.00 83.88 83 TYR A CA 1
ATOM 646 C C . TYR A 1 83 ? 11.242 1.481 -10.501 1.00 83.88 83 TYR A C 1
ATOM 648 O O . TYR A 1 83 ? 10.895 2.667 -10.555 1.00 83.88 83 TYR A O 1
ATOM 656 N N . SER A 1 84 ? 10.630 0.592 -9.726 1.00 85.31 84 SER A N 1
ATOM 657 C CA . SER A 1 84 ? 9.830 0.961 -8.563 1.00 85.31 84 SER A CA 1
ATOM 658 C C . SER A 1 84 ? 10.767 1.433 -7.450 1.00 85.31 84 SER A C 1
ATOM 660 O O . SER A 1 84 ? 11.869 0.909 -7.291 1.00 85.31 84 SER A O 1
ATOM 662 N N . THR A 1 85 ? 10.364 2.454 -6.695 1.00 90.44 85 THR A N 1
ATOM 663 C CA . THR A 1 85 ? 11.193 3.020 -5.624 1.00 90.44 85 THR A CA 1
ATOM 664 C C . THR A 1 85 ? 10.338 3.351 -4.415 1.00 90.44 85 THR A C 1
ATOM 666 O O . THR A 1 85 ? 9.357 4.087 -4.530 1.00 90.44 85 THR A O 1
ATOM 669 N N . ASP A 1 86 ? 10.749 2.869 -3.245 1.00 92.69 86 ASP A N 1
ATOM 670 C CA . ASP A 1 86 ? 10.171 3.245 -1.955 1.00 92.69 86 ASP A CA 1
ATOM 671 C C . ASP A 1 86 ? 11.260 3.839 -1.064 1.00 92.69 86 ASP A C 1
ATOM 673 O O . ASP A 1 86 ? 12.310 3.232 -0.859 1.00 92.69 86 ASP A O 1
ATOM 677 N N . ARG A 1 87 ? 11.010 5.042 -0.541 1.00 95.19 87 ARG A N 1
ATOM 678 C CA . ARG A 1 87 ? 11.965 5.804 0.267 1.00 95.19 87 ARG A CA 1
ATOM 679 C C . ARG A 1 87 ? 11.343 6.208 1.593 1.00 95.19 87 ARG A C 1
ATOM 681 O O . ARG A 1 87 ? 10.236 6.733 1.646 1.00 95.19 87 ARG A O 1
ATOM 688 N N . ASN A 1 88 ? 12.110 6.042 2.660 1.00 95.50 88 ASN A N 1
ATOM 689 C CA . ASN A 1 88 ? 11.848 6.611 3.978 1.00 95.50 88 ASN A CA 1
ATOM 690 C C . ASN A 1 88 ? 13.183 7.043 4.612 1.00 95.50 88 ASN A C 1
ATOM 692 O O . ASN A 1 88 ? 14.228 6.969 3.971 1.00 95.50 88 ASN A O 1
ATOM 696 N N . LEU A 1 89 ? 13.157 7.518 5.860 1.00 95.56 89 LEU A N 1
ATOM 697 C CA . LEU A 1 89 ? 14.370 7.967 6.555 1.00 95.56 89 LEU A CA 1
ATOM 698 C C . LEU A 1 89 ? 15.413 6.846 6.731 1.00 95.56 89 LEU A C 1
ATOM 700 O O . LEU A 1 89 ? 16.602 7.132 6.784 1.00 95.56 89 LEU A O 1
ATOM 704 N N . MET A 1 90 ? 14.975 5.586 6.815 1.00 95.88 90 MET A N 1
ATOM 705 C CA . MET A 1 90 ? 15.848 4.451 7.128 1.00 95.88 90 MET A CA 1
ATOM 706 C C . MET A 1 90 ? 16.504 3.836 5.892 1.00 95.88 90 MET A C 1
ATOM 708 O O . MET A 1 90 ? 17.596 3.292 6.002 1.00 95.88 90 MET A O 1
ATOM 712 N N . HIS A 1 91 ? 15.831 3.851 4.737 1.00 96.31 91 HIS A N 1
ATOM 713 C CA . HIS A 1 91 ? 16.360 3.259 3.508 1.00 96.31 91 HIS A CA 1
ATOM 714 C C . HIS A 1 91 ? 15.638 3.760 2.254 1.00 96.31 91 HIS A C 1
ATOM 716 O O . HIS A 1 91 ? 14.553 4.351 2.313 1.00 96.31 91 HIS A O 1
ATOM 722 N N . ILE A 1 92 ? 16.244 3.434 1.113 1.00 96.31 92 ILE A N 1
ATOM 723 C CA . ILE A 1 92 ? 15.614 3.454 -0.203 1.00 96.31 92 ILE A CA 1
ATOM 724 C C . ILE A 1 92 ? 15.673 2.030 -0.754 1.00 96.31 92 ILE A C 1
ATOM 726 O O . ILE A 1 92 ? 16.715 1.384 -0.667 1.00 96.31 92 ILE A O 1
ATOM 730 N N . SER A 1 93 ? 14.558 1.540 -1.282 1.00 94.19 93 SER A N 1
ATOM 731 C CA . SER A 1 93 ? 14.490 0.275 -2.014 1.00 94.19 93 SER A CA 1
ATOM 732 C C . SER A 1 93 ? 14.221 0.535 -3.491 1.00 94.19 93 SER A C 1
ATOM 734 O O . SER A 1 93 ? 13.519 1.490 -3.835 1.00 94.19 93 SER A O 1
ATOM 736 N N . TYR A 1 94 ? 14.797 -0.317 -4.336 1.00 93.69 94 TYR A N 1
ATOM 737 C CA . TYR A 1 94 ? 14.636 -0.320 -5.784 1.00 93.69 94 TYR A CA 1
ATOM 738 C C . TYR A 1 94 ? 14.282 -1.743 -6.215 1.00 93.69 94 TYR A C 1
ATOM 740 O O . TYR A 1 94 ? 14.928 -2.689 -5.768 1.00 93.69 94 TYR A O 1
ATOM 748 N N . GLU A 1 95 ? 13.256 -1.894 -7.045 1.00 90.62 95 GLU A N 1
ATOM 749 C CA . GLU A 1 95 ? 12.798 -3.193 -7.560 1.00 90.62 95 GLU A CA 1
ATOM 750 C C . GLU A 1 95 ? 12.143 -3.026 -8.941 1.00 90.62 95 GLU A C 1
ATOM 752 O O . GLU A 1 95 ? 11.837 -1.903 -9.360 1.00 90.62 95 GLU A O 1
ATOM 757 N N . GLY A 1 96 ? 11.882 -4.130 -9.640 1.00 87.12 96 GLY A N 1
ATOM 758 C CA . GLY A 1 96 ? 11.222 -4.113 -10.942 1.00 87.12 96 GLY A CA 1
ATOM 759 C C . GLY A 1 96 ? 12.117 -3.683 -12.107 1.00 87.12 96 GLY A C 1
ATOM 760 O O . GLY A 1 96 ? 13.257 -3.243 -11.945 1.00 87.12 96 GLY A O 1
ATOM 761 N N . GLY A 1 97 ? 11.568 -3.797 -13.316 1.00 86.06 97 GLY A N 1
ATOM 762 C CA . GLY A 1 97 ? 12.262 -3.418 -14.546 1.00 86.06 97 GLY A CA 1
ATOM 763 C C . GLY A 1 97 ? 13.513 -4.262 -14.774 1.00 86.06 97 GLY A C 1
ATOM 764 O O . GLY A 1 97 ? 13.454 -5.485 -14.694 1.00 86.06 97 GLY A O 1
ATOM 765 N N . ILE A 1 98 ? 14.648 -3.614 -15.051 1.00 88.12 98 ILE A N 1
ATOM 766 C CA . ILE A 1 98 ? 15.904 -4.326 -15.336 1.00 88.12 98 ILE A CA 1
ATOM 767 C C . ILE A 1 98 ? 16.520 -5.009 -14.100 1.00 88.12 98 ILE A C 1
ATOM 769 O O . ILE A 1 98 ? 17.431 -5.808 -14.260 1.00 88.12 98 ILE A O 1
ATOM 773 N N . LEU A 1 99 ? 16.016 -4.736 -12.886 1.00 90.06 99 LEU A N 1
ATOM 774 C CA . LEU A 1 99 ? 16.470 -5.393 -11.648 1.00 90.06 99 LEU A CA 1
ATOM 775 C C . LEU A 1 99 ? 15.854 -6.784 -11.431 1.00 90.06 99 LEU A C 1
ATOM 777 O O . LEU A 1 99 ? 16.226 -7.466 -10.482 1.00 90.06 99 LEU A O 1
ATOM 781 N N . GLU A 1 100 ? 14.902 -7.201 -12.270 1.00 89.06 100 GLU A N 1
ATOM 782 C CA . GLU A 1 100 ? 14.274 -8.528 -12.174 1.00 89.06 100 GLU A CA 1
ATOM 783 C C . GLU A 1 100 ? 15.174 -9.660 -12.703 1.00 89.06 100 GLU A C 1
ATOM 785 O O . GLU A 1 100 ? 14.857 -10.828 -12.491 1.00 89.06 100 GLU A O 1
ATOM 790 N N . ASP A 1 101 ? 16.285 -9.346 -13.382 1.00 92.44 101 ASP A N 1
ATOM 791 C CA . ASP A 1 101 ? 17.281 -10.340 -13.793 1.00 92.44 101 ASP A CA 1
ATOM 792 C C . ASP A 1 101 ? 18.351 -10.516 -12.698 1.00 92.44 101 ASP A C 1
ATOM 794 O O . ASP A 1 101 ? 19.234 -9.664 -12.566 1.00 92.44 101 ASP A O 1
ATOM 798 N N . PRO A 1 102 ? 18.328 -11.617 -11.920 1.00 93.75 102 PRO A N 1
ATOM 799 C CA . PRO A 1 102 ? 19.298 -11.838 -10.852 1.00 93.75 102 PRO A CA 1
ATOM 800 C C . PRO A 1 102 ? 20.709 -12.157 -11.370 1.00 93.75 102 PRO A C 1
ATOM 802 O O . PRO A 1 102 ? 21.646 -12.186 -10.571 1.00 93.75 102 PRO A O 1
ATOM 805 N N . TRP A 1 103 ? 20.876 -12.430 -12.671 1.00 96.25 103 TRP A N 1
ATOM 806 C CA . TRP A 1 103 ? 22.189 -12.646 -13.283 1.00 96.25 103 TRP A CA 1
ATOM 807 C C . TRP A 1 103 ? 22.854 -11.356 -13.760 1.00 96.25 103 TRP A C 1
ATOM 809 O O . TRP A 1 103 ? 24.061 -11.357 -14.015 1.00 96.25 103 TRP A O 1
ATOM 819 N N . ALA A 1 104 ? 22.106 -10.256 -13.845 1.00 93.25 104 ALA A N 1
ATOM 820 C CA . ALA A 1 104 ? 22.655 -8.938 -14.116 1.00 93.25 104 ALA A CA 1
ATOM 821 C C . ALA A 1 104 ? 23.168 -8.292 -12.817 1.00 93.25 104 ALA A C 1
ATOM 823 O O . ALA A 1 104 ? 22.515 -8.332 -11.773 1.00 93.25 104 ALA A O 1
ATOM 824 N N . ALA A 1 105 ? 24.348 -7.668 -12.872 1.00 92.81 105 ALA A N 1
ATOM 825 C CA . ALA A 1 105 ? 24.817 -6.835 -11.768 1.00 92.81 105 ALA A CA 1
ATOM 826 C C . ALA A 1 105 ? 23.941 -5.571 -11.643 1.00 92.81 105 ALA A C 1
ATOM 828 O O . ALA A 1 105 ? 23.417 -5.102 -12.659 1.00 92.81 105 ALA A O 1
ATOM 829 N N . PRO A 1 106 ? 23.806 -4.985 -10.437 1.00 87.12 106 PRO A N 1
ATOM 830 C CA . PRO A 1 106 ? 23.149 -3.693 -10.286 1.00 87.12 106 PRO A CA 1
ATOM 831 C C . PRO A 1 106 ? 23.781 -2.637 -11.221 1.00 87.12 106 PRO A C 1
ATOM 833 O O . PRO A 1 106 ? 25.013 -2.582 -11.295 1.00 87.12 106 PRO A O 1
ATOM 836 N N . PRO A 1 107 ? 22.962 -1.843 -11.936 1.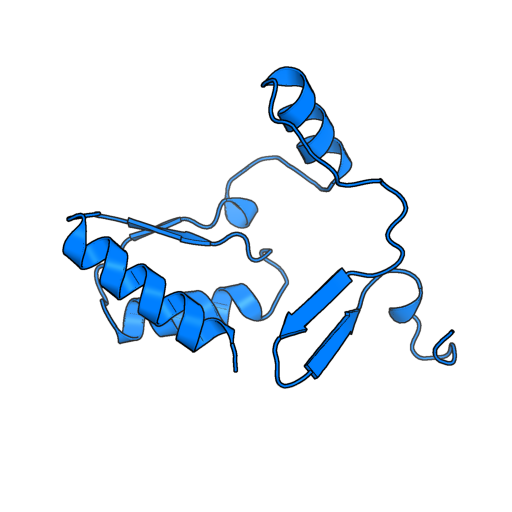00 87.00 107 PRO A N 1
ATOM 837 C CA . PRO A 1 107 ? 23.407 -0.864 -12.931 1.00 87.00 107 PRO A CA 1
ATOM 838 C C . PRO A 1 107 ? 24.057 0.386 -12.325 1.00 87.00 107 PRO A C 1
ATOM 840 O O . PRO A 1 107 ? 23.819 0.677 -11.129 1.00 87.00 107 PRO A O 1
#

Solvent-accessible surface area (backbone atoms only — not comparable to full-atom values): 6738 Å² total; per-residue (Å²): 122,65,49,46,58,54,28,50,52,50,50,61,46,26,66,73,72,68,51,73,56,52,74,52,86,46,49,82,86,50,72,54,40,57,44,30,49,56,38,38,41,74,78,41,69,86,58,40,78,46,48,57,65,75,72,59,89,71,85,49,70,69,51,50,51,53,50,26,62,78,69,72,50,90,76,89,79,66,92,76,67,63,52,50,75,52,77,59,98,89,50,73,50,77,43,50,64,80,65,70,44,86,88,56,75,88,131

pLDDT: mean 91.98, std 8.25, range [59.75, 98.69]

Secondary structure (DSSP, 8-state):
-HHHHHHHHHHHHHHHHT-SEEE----TTSTHHHHHHHHHHHH-TTPEEE-GGGTS---SHHHHHHHHHHTT------TT--SEEEE-SS-EEEESGGGG-TTSPP-